Protein AF-A0A3R6XNS8-F1 (afdb_monomer_lite)

Organism: Aphanomyces astaci (NCBI:txid112090)

Sequence (79 aa):
MECATPEIYPKTSVEDEAERRCTKQDDVQAILPAKAAEAKTRGLAPAEAMRLHDLFAKHIDVFREDLGDDPPVEGEPLE

Structure (mmCIF, N/CA/C/O backbone):
data_AF-A0A3R6XNS8-F1
#
_entry.id   AF-A0A3R6XNS8-F1
#
loop_
_atom_site.group_PDB
_atom_site.id
_atom_site.type_symbol
_atom_site.label_atom_id
_atom_site.label_alt_id
_atom_site.label_comp_id
_atom_site.label_asym_id
_atom_site.label_entity_id
_atom_site.label_seq_id
_atom_site.pdbx_PDB_ins_code
_atom_site.Cartn_x
_atom_site.Cartn_y
_atom_site.Cartn_z
_atom_site.occupancy
_atom_site.B_iso_or_equiv
_atom_site.auth_seq_id
_atom_site.auth_comp_id
_atom_site.auth_asym_id
_atom_site.auth_atom_id
_atom_site.pdbx_PDB_model_num
ATOM 1 N N . MET A 1 1 ? 10.517 8.892 -47.665 1.00 60.59 1 MET A N 1
ATOM 2 C CA . MET A 1 1 ? 9.965 8.766 -46.303 1.00 60.59 1 MET A CA 1
ATOM 3 C C . MET A 1 1 ? 11.067 8.120 -45.492 1.00 60.59 1 MET A C 1
ATOM 5 O O . MET A 1 1 ? 11.414 6.988 -45.793 1.00 60.59 1 MET A O 1
ATOM 9 N N . GLU A 1 2 ? 11.725 8.873 -44.617 1.00 58.28 2 GLU A N 1
ATOM 10 C CA . GLU A 1 2 ? 12.810 8.349 -43.781 1.00 58.28 2 GLU A CA 1
ATOM 11 C C . GLU A 1 2 ? 12.194 7.889 -42.461 1.00 58.28 2 GLU A C 1
ATOM 13 O O . GLU A 1 2 ? 11.580 8.679 -41.745 1.00 58.28 2 GLU A O 1
ATOM 18 N N . CYS A 1 3 ? 12.266 6.589 -42.188 1.00 61.72 3 CYS A N 1
ATOM 19 C CA . CYS A 1 3 ? 11.840 6.030 -40.913 1.00 61.72 3 CYS A CA 1
ATOM 20 C C . CYS A 1 3 ? 12.895 6.374 -39.858 1.00 61.72 3 CYS A C 1
ATOM 22 O O . CYS A 1 3 ? 14.078 6.116 -40.068 1.00 61.72 3 CYS A O 1
ATOM 24 N N . ALA A 1 4 ? 12.470 6.951 -38.735 1.00 71.94 4 ALA A N 1
ATOM 25 C CA . ALA A 1 4 ? 13.353 7.209 -37.608 1.00 71.94 4 ALA A CA 1
ATOM 26 C C . ALA A 1 4 ? 13.795 5.878 -36.982 1.00 71.94 4 ALA A C 1
ATOM 28 O O . ALA A 1 4 ? 12.959 5.080 -36.552 1.00 71.94 4 ALA A O 1
ATOM 29 N N . THR A 1 5 ? 15.103 5.637 -36.940 1.00 67.56 5 THR A N 1
ATOM 30 C CA . THR A 1 5 ? 15.693 4.524 -36.194 1.00 67.56 5 THR A CA 1
ATOM 31 C C . THR A 1 5 ? 15.526 4.811 -34.701 1.00 67.56 5 THR A C 1
ATOM 33 O O . THR A 1 5 ? 15.939 5.885 -34.262 1.00 67.56 5 THR A O 1
ATOM 36 N N . PRO A 1 6 ? 14.923 3.912 -33.905 1.00 63.19 6 PRO A N 1
ATOM 37 C CA . PRO A 1 6 ? 14.802 4.135 -32.472 1.00 63.19 6 PRO A CA 1
ATOM 38 C C . PRO A 1 6 ? 16.197 4.144 -31.838 1.00 63.19 6 PRO A C 1
ATOM 40 O O . PRO A 1 6 ? 16.965 3.194 -32.001 1.00 63.19 6 PRO A O 1
ATOM 43 N N . GLU A 1 7 ? 16.526 5.216 -31.117 1.00 59.31 7 GLU A N 1
ATOM 44 C CA . GLU A 1 7 ? 17.702 5.236 -30.252 1.00 59.31 7 GLU A CA 1
ATOM 45 C C . GLU A 1 7 ? 17.458 4.282 -29.081 1.00 59.31 7 GLU A C 1
ATOM 47 O O . GLU A 1 7 ? 16.692 4.562 -28.159 1.00 59.31 7 GLU A O 1
ATOM 52 N N . ILE A 1 8 ? 18.091 3.111 -29.142 1.00 58.56 8 ILE A N 1
ATOM 53 C CA . ILE A 1 8 ? 18.123 2.173 -28.026 1.00 58.56 8 ILE A CA 1
ATOM 54 C C . ILE A 1 8 ? 19.184 2.692 -27.057 1.00 58.56 8 ILE A C 1
ATOM 56 O O . ILE A 1 8 ? 20.382 2.506 -27.273 1.00 58.56 8 ILE A O 1
ATOM 60 N N . TYR A 1 9 ? 18.738 3.366 -25.998 1.00 54.06 9 TYR A N 1
ATOM 61 C CA . TYR A 1 9 ? 19.596 3.690 -24.862 1.00 54.06 9 TYR A CA 1
ATOM 62 C C . TYR A 1 9 ? 20.207 2.400 -24.291 1.00 54.06 9 TYR A C 1
ATOM 64 O O . TYR A 1 9 ? 19.541 1.357 -24.292 1.00 54.06 9 TYR A O 1
ATOM 72 N N . PRO A 1 10 ? 21.469 2.431 -23.823 1.00 55.91 10 PRO A N 1
ATOM 73 C CA . PRO A 1 10 ? 22.098 1.255 -23.242 1.00 55.91 10 PRO A CA 1
ATOM 74 C C . PRO A 1 10 ? 21.233 0.747 -22.089 1.00 55.91 10 PRO A C 1
ATOM 76 O O . PRO A 1 10 ? 20.942 1.491 -21.153 1.00 55.91 10 PRO A O 1
ATOM 79 N N . LYS A 1 11 ? 20.806 -0.516 -22.194 1.00 58.06 11 LYS 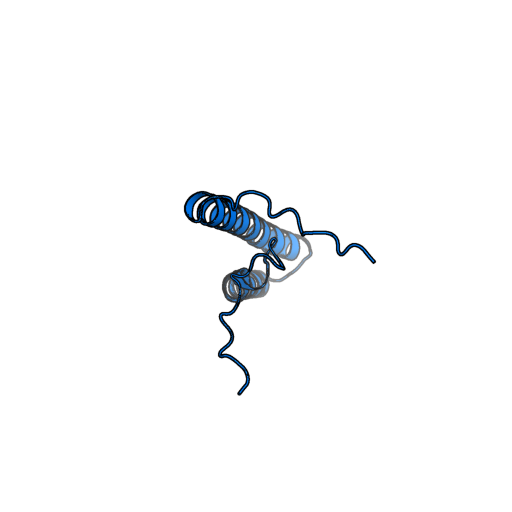A N 1
ATOM 80 C CA . LYS A 1 11 ? 20.086 -1.202 -21.124 1.00 58.06 11 LYS A CA 1
ATOM 81 C C . LYS A 1 11 ? 20.970 -1.152 -19.880 1.00 58.06 11 LYS A C 1
ATOM 83 O O . LYS A 1 11 ? 22.111 -1.617 -19.915 1.00 58.06 11 LYS A O 1
ATOM 88 N N . THR A 1 12 ? 20.448 -0.560 -18.816 1.00 57.06 12 THR A N 1
ATOM 89 C CA . THR A 1 12 ? 20.941 -0.751 -17.451 1.00 57.06 12 THR A CA 1
ATOM 90 C C . THR A 1 12 ? 21.128 -2.251 -17.212 1.00 57.06 12 THR A C 1
ATOM 92 O O . THR A 1 12 ? 20.398 -3.082 -17.770 1.00 57.06 12 THR A O 1
ATOM 95 N N . SER A 1 13 ? 22.188 -2.632 -16.493 1.00 60.66 13 SER A N 1
ATOM 96 C CA . SER A 1 13 ? 22.461 -4.051 -16.266 1.00 60.66 13 SER A CA 1
ATOM 97 C C . SER A 1 13 ? 21.296 -4.681 -15.499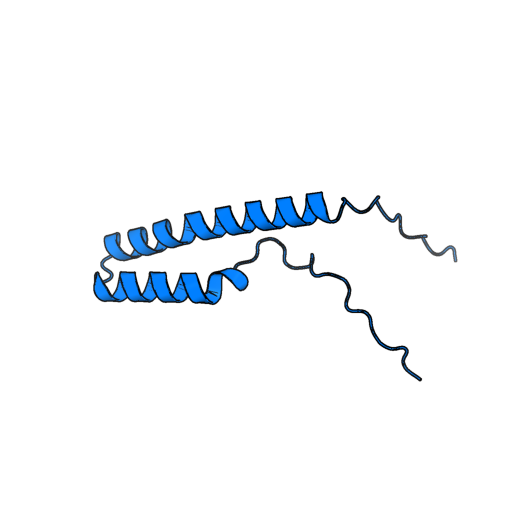 1.00 60.66 13 SER A C 1
ATOM 99 O O . SER A 1 13 ? 20.608 -4.022 -14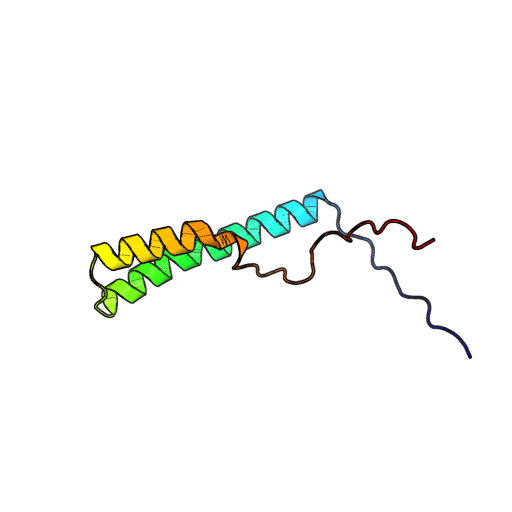.724 1.00 60.66 13 SER A O 1
ATOM 101 N N . VAL A 1 14 ? 21.075 -5.979 -15.705 1.00 61.75 14 VAL A N 1
ATOM 102 C CA . VAL A 1 14 ? 20.005 -6.728 -15.021 1.00 61.75 14 VAL A CA 1
ATOM 103 C C . VAL A 1 14 ? 20.134 -6.627 -13.493 1.00 61.75 14 VAL A C 1
ATOM 105 O O . VAL A 1 14 ? 19.133 -6.642 -12.785 1.00 61.75 14 VAL A O 1
ATOM 108 N N . GLU A 1 15 ? 21.362 -6.491 -12.994 1.00 60.03 15 GLU A N 1
ATOM 109 C CA . GLU A 1 15 ? 21.677 -6.302 -11.575 1.00 60.03 15 GLU A CA 1
ATOM 110 C C . GLU A 1 15 ? 21.244 -4.918 -11.072 1.00 60.03 15 GLU A C 1
ATOM 112 O O . GLU A 1 15 ? 20.584 -4.838 -10.041 1.00 60.03 15 GLU A O 1
ATOM 117 N N . ASP A 1 16 ? 21.526 -3.854 -11.832 1.00 64.69 16 ASP A N 1
ATOM 118 C CA . ASP A 1 16 ? 21.131 -2.476 -11.504 1.00 64.69 16 ASP A CA 1
ATOM 119 C C . ASP A 1 16 ? 19.599 -2.312 -11.548 1.00 64.69 16 ASP A C 1
ATOM 121 O O . ASP A 1 16 ? 19.007 -1.609 -10.735 1.00 64.69 16 ASP A O 1
ATOM 125 N N . GLU A 1 17 ? 18.922 -3.036 -12.445 1.00 62.09 17 GLU A N 1
ATOM 126 C CA . GLU A 1 17 ? 17.457 -3.125 -12.486 1.00 62.09 17 GLU A CA 1
ATOM 127 C C . GLU A 1 17 ? 16.870 -3.926 -11.316 1.00 62.09 17 GLU A C 1
ATOM 129 O O . GLU A 1 17 ? 15.871 -3.517 -10.725 1.00 62.09 17 GLU A O 1
ATOM 134 N N . ALA A 1 18 ? 17.476 -5.055 -10.941 1.00 65.38 18 ALA A N 1
ATOM 135 C CA . ALA A 1 18 ? 17.034 -5.838 -9.788 1.00 65.38 18 ALA A CA 1
ATOM 136 C C . ALA A 1 18 ? 17.202 -5.056 -8.475 1.00 65.38 18 ALA A C 1
ATOM 138 O O . ALA A 1 18 ? 16.297 -5.047 -7.644 1.00 65.38 18 ALA A O 1
ATOM 139 N N . GLU A 1 19 ? 18.318 -4.346 -8.313 1.00 65.31 19 GLU A N 1
ATOM 140 C CA . GLU A 1 19 ? 18.590 -3.494 -7.153 1.00 65.31 19 GLU A CA 1
ATOM 141 C C . GLU A 1 19 ? 17.622 -2.298 -7.086 1.00 65.31 19 GLU A C 1
ATOM 143 O O . GLU A 1 19 ? 17.066 -1.979 -6.028 1.00 65.31 19 GLU A O 1
ATOM 148 N N . ARG A 1 20 ? 17.307 -1.699 -8.240 1.00 64.69 20 ARG A N 1
ATOM 149 C CA . ARG A 1 20 ? 16.289 -0.647 -8.371 1.00 64.69 20 ARG A CA 1
ATOM 150 C C . ARG A 1 20 ? 14.870 -1.158 -8.081 1.00 64.69 20 ARG A C 1
ATOM 152 O O . ARG A 1 20 ? 14.057 -0.424 -7.529 1.00 64.69 20 ARG A O 1
ATOM 159 N N . ARG A 1 21 ? 14.553 -2.411 -8.419 1.00 66.12 21 ARG A N 1
ATOM 160 C CA . ARG A 1 21 ? 13.267 -3.052 -8.080 1.00 66.12 21 ARG A CA 1
ATOM 161 C C . ARG A 1 21 ? 13.161 -3.373 -6.589 1.00 66.12 21 ARG A C 1
ATOM 163 O O . ARG A 1 21 ? 12.107 -3.131 -6.008 1.00 66.12 21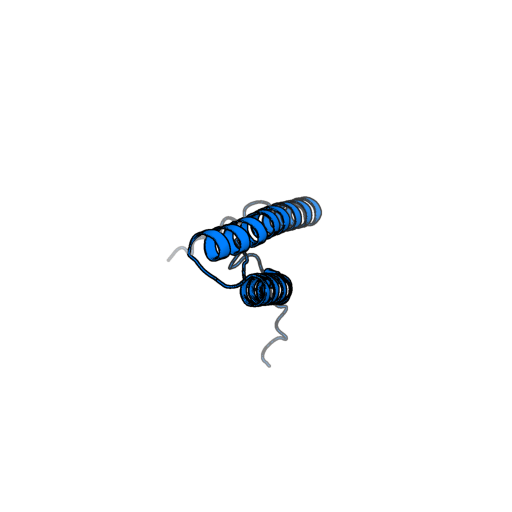 ARG A O 1
ATOM 170 N N . CYS A 1 22 ? 14.236 -3.859 -5.965 1.00 66.62 22 CYS A N 1
ATOM 171 C CA . CYS A 1 22 ? 14.282 -4.107 -4.520 1.00 66.62 22 CYS A CA 1
ATOM 172 C C . CYS A 1 22 ? 14.062 -2.818 -3.718 1.00 66.62 22 CYS A C 1
ATOM 174 O O . CYS A 1 22 ? 13.192 -2.778 -2.856 1.00 66.62 22 CYS A O 1
ATOM 176 N N . THR A 1 23 ? 14.775 -1.742 -4.059 1.00 69.12 23 THR A N 1
ATOM 177 C CA . THR A 1 23 ? 14.640 -0.450 -3.359 1.00 69.12 23 THR A CA 1
ATOM 178 C C . THR A 1 23 ? 13.223 0.130 -3.457 1.00 69.12 23 THR A C 1
ATOM 180 O O . THR A 1 23 ? 12.675 0.574 -2.452 1.00 69.12 23 THR A O 1
ATOM 183 N N . LYS A 1 24 ? 12.569 0.026 -4.622 1.00 69.81 24 LYS A N 1
ATOM 184 C CA . LYS A 1 24 ? 11.158 0.426 -4.794 1.00 69.81 24 LYS A CA 1
ATOM 185 C C . LYS A 1 24 ? 10.178 -0.435 -3.980 1.00 69.81 24 LYS A C 1
ATOM 187 O O . LYS A 1 24 ? 9.183 0.079 -3.475 1.00 69.81 24 LYS A O 1
ATOM 192 N N . GLN A 1 25 ? 10.427 -1.741 -3.840 1.00 74.69 25 GLN A N 1
ATOM 193 C CA . GLN A 1 25 ? 9.595 -2.611 -2.996 1.00 74.69 25 GLN A CA 1
ATOM 194 C C . GLN A 1 25 ? 9.734 -2.275 -1.510 1.00 74.69 25 GLN A C 1
ATOM 196 O O . GLN A 1 25 ? 8.728 -2.272 -0.797 1.00 74.69 25 GLN A O 1
ATOM 201 N N . ASP A 1 26 ? 10.944 -1.948 -1.059 1.00 80.06 26 ASP A N 1
ATOM 202 C CA . ASP A 1 26 ? 11.203 -1.526 0.318 1.00 80.06 26 ASP A CA 1
ATOM 203 C C . ASP A 1 26 ? 10.457 -0.221 0.653 1.00 80.06 26 ASP A C 1
ATOM 205 O O . ASP A 1 26 ? 9.851 -0.105 1.724 1.00 80.06 26 ASP A O 1
ATOM 209 N N . ASP A 1 27 ? 10.409 0.730 -0.288 1.00 81.56 27 ASP A N 1
ATOM 210 C CA . ASP A 1 27 ? 9.666 1.987 -0.134 1.00 81.56 27 ASP A CA 1
ATOM 211 C C . ASP A 1 27 ? 8.157 1.745 0.018 1.00 81.56 27 ASP A C 1
ATOM 213 O O . ASP A 1 27 ? 7.514 2.257 0.944 1.00 81.56 27 ASP A O 1
ATOM 217 N N . VAL A 1 28 ? 7.580 0.895 -0.836 1.00 78.75 28 VAL A N 1
ATOM 218 C CA . VAL A 1 28 ? 6.172 0.489 -0.721 1.00 78.75 28 VAL A CA 1
ATOM 219 C C . VAL A 1 28 ? 5.935 -0.225 0.612 1.00 78.75 28 VAL A C 1
ATOM 221 O O . VAL A 1 28 ? 4.954 0.065 1.305 1.00 78.75 28 VAL A O 1
ATOM 224 N N . GLN A 1 29 ? 6.851 -1.100 1.032 1.00 81.31 29 GLN A N 1
ATOM 225 C CA . GLN A 1 29 ? 6.759 -1.815 2.302 1.00 81.31 29 GLN A CA 1
ATOM 226 C C . GLN A 1 29 ? 6.804 -0.875 3.513 1.00 81.31 29 GLN A C 1
ATOM 228 O O . GLN A 1 29 ? 6.134 -1.148 4.509 1.00 81.31 29 GLN A O 1
ATOM 233 N N . ALA A 1 30 ? 7.504 0.258 3.429 1.00 85.19 30 ALA A N 1
ATOM 234 C CA . ALA A 1 30 ? 7.530 1.274 4.480 1.00 85.19 30 ALA A CA 1
ATOM 235 C C . ALA A 1 30 ? 6.214 2.074 4.587 1.00 85.19 30 ALA A C 1
ATOM 237 O O . ALA A 1 30 ? 5.818 2.493 5.681 1.00 85.19 30 ALA A O 1
ATOM 238 N N . ILE A 1 31 ? 5.494 2.262 3.476 1.00 85.38 31 ILE A N 1
ATOM 239 C CA . ILE A 1 31 ? 4.243 3.039 3.431 1.00 85.38 31 ILE A CA 1
ATOM 240 C C . ILE A 1 31 ? 3.072 2.276 4.070 1.00 85.38 31 ILE A C 1
ATOM 242 O O . ILE A 1 31 ? 2.228 2.876 4.745 1.00 85.38 31 ILE A O 1
ATOM 246 N N . LEU A 1 32 ? 2.999 0.957 3.888 1.00 85.81 32 LEU A N 1
ATOM 247 C CA . LEU A 1 32 ? 1.844 0.154 4.313 1.00 85.81 32 LEU A CA 1
ATOM 248 C C . LEU A 1 32 ? 1.616 0.143 5.844 1.00 85.81 32 LEU A C 1
ATOM 250 O O . LEU A 1 32 ? 0.477 0.374 6.271 1.00 85.81 32 LEU A O 1
ATOM 254 N N . PRO A 1 33 ? 2.646 -0.022 6.703 1.00 85.75 33 PRO A N 1
ATOM 255 C CA . PRO A 1 33 ? 2.510 0.118 8.152 1.00 85.75 33 PRO A CA 1
ATOM 256 C C . PRO A 1 33 ? 2.059 1.520 8.562 1.00 85.75 33 PRO A C 1
ATOM 258 O O . PRO A 1 33 ? 1.214 1.663 9.449 1.00 85.75 33 PRO A O 1
ATOM 261 N N . ALA A 1 34 ? 2.573 2.558 7.892 1.00 90.69 34 ALA A N 1
ATOM 262 C CA . ALA A 1 34 ? 2.182 3.938 8.157 1.00 90.69 34 ALA A CA 1
ATOM 263 C C . ALA A 1 34 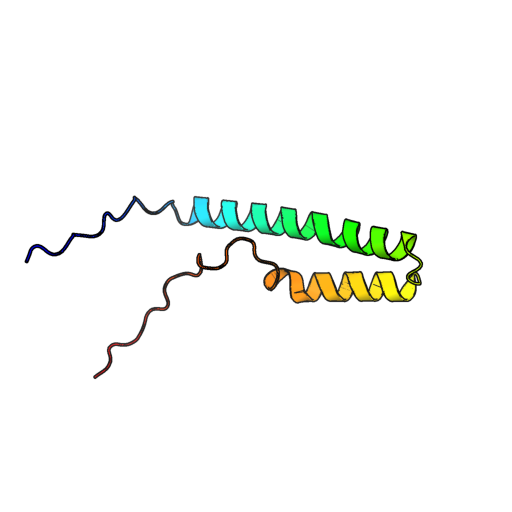? 0.695 4.166 7.841 1.00 90.69 34 ALA A C 1
ATOM 265 O O . ALA A 1 34 ? -0.013 4.798 8.627 1.00 90.69 34 ALA A O 1
ATOM 266 N N . LYS A 1 35 ? 0.183 3.584 6.748 1.00 89.12 35 LYS A N 1
ATOM 267 C CA . LYS A 1 35 ? -1.241 3.651 6.382 1.00 89.12 35 LYS A CA 1
ATOM 268 C C . LYS A 1 35 ? -2.144 2.878 7.338 1.00 89.12 35 LYS A C 1
ATOM 270 O O . LYS A 1 35 ? -3.208 3.379 7.700 1.00 89.12 35 LYS A O 1
ATOM 275 N N . ALA A 1 36 ? -1.720 1.704 7.804 1.00 90.00 36 ALA A N 1
ATOM 276 C CA . ALA A 1 36 ? -2.457 0.958 8.824 1.00 90.00 36 ALA A CA 1
ATOM 277 C C . ALA A 1 36 ? -2.511 1.720 10.165 1.00 90.00 36 ALA A C 1
ATOM 279 O O . ALA A 1 36 ? -3.562 1.779 10.811 1.00 90.00 36 ALA A O 1
ATOM 280 N N . ALA A 1 37 ? -1.406 2.362 10.560 1.00 91.06 37 ALA A N 1
ATOM 281 C CA . ALA A 1 37 ? -1.354 3.220 11.741 1.00 91.06 37 ALA A CA 1
ATOM 282 C C . ALA A 1 37 ? -2.251 4.462 11.592 1.00 91.06 37 ALA A C 1
ATOM 284 O O . ALA A 1 37 ? -3.003 4.784 12.511 1.00 91.06 37 ALA A O 1
ATOM 285 N N . GLU A 1 38 ? -2.232 5.117 10.429 1.00 94.12 38 GLU A N 1
ATOM 286 C CA . GLU A 1 38 ? -3.115 6.242 10.104 1.00 94.12 38 GLU A CA 1
ATOM 287 C C . GLU A 1 38 ? -4.598 5.839 10.169 1.00 94.12 38 GLU A C 1
ATOM 289 O O . GLU A 1 38 ? -5.422 6.552 10.739 1.00 94.12 38 GLU A O 1
ATOM 294 N N . ALA A 1 39 ? -4.966 4.673 9.636 1.00 93.00 39 ALA A N 1
ATOM 295 C CA . ALA A 1 39 ? -6.342 4.191 9.711 1.00 93.00 39 ALA A CA 1
ATOM 296 C C . ALA A 1 39 ? -6.793 3.988 11.168 1.00 93.00 39 ALA A C 1
ATOM 298 O O . ALA A 1 39 ? -7.906 4.366 11.539 1.00 93.00 39 ALA A O 1
ATOM 299 N N . LYS A 1 40 ? -5.904 3.466 12.022 1.00 94.31 40 LYS A N 1
ATOM 300 C CA . LYS A 1 40 ? -6.160 3.311 13.459 1.00 94.31 40 LYS A CA 1
ATOM 301 C C . LYS A 1 40 ? -6.382 4.658 14.156 1.00 94.31 40 LYS A C 1
ATOM 303 O O . LYS A 1 40 ? -7.308 4.771 14.956 1.00 94.31 40 LYS A O 1
ATOM 308 N N . THR A 1 41 ? -5.588 5.690 13.853 1.00 95.25 41 THR A N 1
ATOM 309 C CA . THR A 1 41 ? -5.798 7.035 14.435 1.00 95.25 41 THR A CA 1
ATOM 310 C C . THR A 1 41 ? -7.084 7.692 13.937 1.00 95.25 41 THR A C 1
ATOM 312 O O . THR A 1 41 ? -7.683 8.485 14.659 1.00 95.25 41 THR A O 1
ATOM 315 N N . ARG A 1 42 ? -7.557 7.312 12.745 1.00 96.00 42 ARG A N 1
ATOM 316 C CA . ARG A 1 42 ? -8.853 7.722 12.182 1.00 96.00 42 ARG A CA 1
ATOM 317 C C . ARG A 1 42 ? -10.049 6.905 12.698 1.00 96.00 42 ARG A C 1
ATOM 319 O O . ARG A 1 42 ? -11.165 7.127 12.237 1.00 96.00 42 ARG A O 1
ATOM 326 N N . GLY A 1 43 ? -9.842 6.007 13.664 1.00 95.88 43 GLY A N 1
ATOM 327 C CA . GLY A 1 43 ? -10.914 5.285 14.357 1.00 95.88 43 GLY A CA 1
ATOM 328 C C . GLY A 1 43 ? -11.152 3.850 13.886 1.00 95.88 43 GLY A C 1
ATOM 329 O O . GLY A 1 43 ? -12.112 3.231 14.338 1.00 95.88 43 GLY A O 1
ATOM 330 N N . LEU A 1 44 ? -10.294 3.300 13.019 1.00 96.12 44 LEU A N 1
ATOM 331 C CA . LEU A 1 44 ? -10.363 1.887 12.643 1.00 96.12 44 LEU A CA 1
ATOM 332 C C . LEU A 1 44 ? -10.057 0.994 13.857 1.00 96.12 44 LEU A C 1
ATOM 334 O O . LEU A 1 44 ? -9.094 1.241 14.594 1.00 96.12 44 LEU A O 1
ATOM 338 N N . ALA A 1 45 ? -10.843 -0.066 14.061 1.00 96.69 45 ALA A N 1
ATOM 339 C CA . ALA A 1 45 ? -10.636 -0.955 15.197 1.00 96.69 45 ALA A CA 1
ATOM 340 C C . ALA A 1 45 ? -9.281 -1.689 15.087 1.00 96.69 45 ALA A C 1
ATOM 342 O O . ALA A 1 45 ? -8.845 -2.019 13.982 1.00 96.69 45 ALA A O 1
ATOM 343 N N . PRO A 1 46 ? -8.610 -2.037 16.203 1.00 92.06 46 PRO A N 1
ATOM 344 C CA . PRO A 1 46 ? -7.308 -2.711 16.154 1.00 92.06 46 PRO A CA 1
ATOM 345 C C . PRO A 1 46 ? -7.307 -4.017 15.344 1.00 92.06 46 PRO A C 1
ATOM 347 O O . PRO A 1 46 ? -6.372 -4.275 14.590 1.00 92.06 46 PRO A O 1
ATOM 350 N N . ALA A 1 47 ? -8.374 -4.814 15.458 1.00 94.50 47 ALA A N 1
ATOM 351 C CA . ALA A 1 47 ? -8.525 -6.057 14.703 1.00 94.50 47 ALA A CA 1
ATOM 352 C C . ALA A 1 47 ? -8.685 -5.810 13.193 1.00 94.50 47 ALA A C 1
ATOM 354 O O . ALA A 1 47 ? -8.213 -6.600 12.380 1.00 94.50 47 ALA A O 1
ATOM 355 N N . GLU A 1 48 ? -9.329 -4.710 12.811 1.00 94.06 48 GLU A N 1
ATOM 356 C CA . GLU A 1 48 ? -9.499 -4.311 11.414 1.00 94.06 48 GLU A CA 1
ATOM 357 C C . GLU A 1 48 ? -8.205 -3.720 10.847 1.00 94.06 48 GLU A C 1
ATOM 359 O O . GLU A 1 48 ? -7.845 -4.031 9.718 1.00 94.06 48 GLU A O 1
ATOM 364 N N . ALA A 1 49 ? -7.454 -2.952 11.640 1.00 91.31 49 ALA A N 1
ATOM 365 C CA . ALA A 1 49 ? -6.136 -2.446 11.257 1.00 91.31 49 ALA A CA 1
ATOM 366 C C . ALA A 1 49 ? -5.126 -3.583 11.015 1.00 91.31 49 ALA A C 1
ATOM 368 O O . ALA A 1 49 ? -4.349 -3.520 10.066 1.00 91.31 49 ALA A O 1
ATOM 369 N N . MET A 1 50 ? -5.175 -4.652 11.819 1.00 90.12 50 MET A N 1
ATOM 370 C CA . MET A 1 50 ? -4.399 -5.872 11.559 1.00 90.12 50 MET A CA 1
ATOM 371 C C . MET A 1 50 ? -4.812 -6.545 10.247 1.00 90.12 50 MET A C 1
ATOM 373 O O . MET A 1 50 ? -3.956 -6.873 9.435 1.00 90.12 50 MET A O 1
ATOM 377 N N . ARG A 1 51 ? -6.119 -6.690 9.993 1.00 92.56 51 ARG A N 1
ATOM 378 C CA . ARG A 1 51 ? -6.611 -7.250 8.722 1.00 92.56 51 ARG A CA 1
ATOM 379 C C . ARG A 1 51 ? -6.199 -6.404 7.519 1.00 92.56 51 ARG A C 1
ATOM 381 O O . ARG A 1 51 ? -5.905 -6.959 6.468 1.00 92.56 51 ARG A O 1
ATOM 388 N N . LEU A 1 52 ? -6.178 -5.081 7.672 1.00 89.62 52 LEU A N 1
ATOM 389 C CA . LEU A 1 52 ? -5.721 -4.149 6.646 1.00 89.62 52 LEU A CA 1
ATOM 390 C C . LEU A 1 52 ? -4.223 -4.323 6.365 1.00 89.62 52 LEU A C 1
ATOM 392 O O . LEU A 1 52 ? -3.825 -4.383 5.207 1.00 89.62 52 LEU A O 1
ATOM 396 N N . HIS A 1 53 ? -3.407 -4.471 7.409 1.00 87.19 53 HIS A N 1
ATOM 397 C CA . HIS A 1 53 ? -1.985 -4.777 7.269 1.00 87.19 53 HIS A CA 1
ATOM 398 C C . HIS A 1 53 ? -1.755 -6.119 6.553 1.00 87.19 53 HIS A C 1
ATOM 400 O O . HIS A 1 53 ? -0.981 -6.183 5.602 1.00 87.19 53 HIS A O 1
ATOM 406 N N . ASP A 1 54 ? -2.472 -7.175 6.947 1.00 89.38 54 ASP A N 1
ATOM 407 C CA . ASP A 1 54 ? -2.382 -8.491 6.299 1.00 89.38 54 ASP A CA 1
ATOM 408 C C . ASP A 1 54 ? -2.835 -8.446 4.835 1.00 89.38 54 ASP A C 1
ATOM 410 O O . ASP A 1 54 ? -2.288 -9.149 3.984 1.00 89.38 54 ASP A O 1
ATOM 414 N N . LEU A 1 55 ? -3.846 -7.627 4.528 1.00 88.12 55 LEU A N 1
ATOM 415 C CA . LEU A 1 55 ? -4.310 -7.411 3.162 1.00 88.12 55 LEU A CA 1
ATOM 416 C C . LEU A 1 55 ? -3.227 -6.737 2.320 1.00 88.12 55 LEU A C 1
ATOM 418 O O . LEU A 1 55 ? -2.966 -7.186 1.207 1.00 88.12 55 LEU A O 1
ATOM 422 N N . PHE A 1 56 ? -2.586 -5.700 2.853 1.00 84.62 56 PHE A N 1
ATOM 423 C CA . PHE A 1 56 ? -1.504 -5.003 2.172 1.00 84.62 56 PHE A CA 1
ATOM 424 C C . PHE A 1 56 ? -0.281 -5.892 1.952 1.00 84.62 56 PHE A C 1
ATOM 426 O O . PHE A 1 56 ? 0.245 -5.920 0.847 1.00 84.62 56 PHE A O 1
ATOM 433 N N . ALA A 1 57 ? 0.116 -6.684 2.949 1.00 82.56 57 ALA A N 1
ATOM 434 C CA . ALA A 1 57 ? 1.233 -7.618 2.818 1.00 82.56 57 ALA A CA 1
ATOM 435 C C . ALA A 1 57 ? 1.007 -8.671 1.715 1.00 82.56 57 ALA A C 1
ATOM 437 O O . ALA A 1 57 ? 1.960 -9.108 1.079 1.00 82.56 57 ALA A O 1
ATOM 438 N N . LYS A 1 58 ? -0.250 -9.064 1.466 1.00 85.19 58 LYS A N 1
ATOM 439 C CA . LYS A 1 58 ? -0.615 -10.025 0.408 1.00 85.19 58 LYS A CA 1
ATOM 440 C C . LYS A 1 58 ? -0.634 -9.443 -1.002 1.00 85.19 58 LYS A C 1
ATOM 442 O O . LYS A 1 58 ? -0.577 -10.226 -1.937 1.00 85.19 58 LYS A O 1
ATOM 447 N N . HIS A 1 59 ? -0.787 -8.128 -1.135 1.00 78.88 59 HIS A N 1
ATOM 448 C CA . HIS A 1 59 ? -0.955 -7.449 -2.427 1.00 78.88 59 HIS A CA 1
ATOM 449 C C . HIS A 1 59 ? 0.136 -6.403 -2.664 1.00 78.88 59 HIS A C 1
ATOM 451 O O . HIS A 1 59 ? -0.049 -5.477 -3.449 1.00 78.88 59 HIS A O 1
ATOM 457 N N . ILE A 1 60 ? 1.252 -6.492 -1.941 1.00 74.88 60 ILE A N 1
ATOM 458 C CA . ILE A 1 60 ? 2.353 -5.535 -2.066 1.00 74.88 60 ILE A CA 1
ATOM 459 C C . ILE A 1 60 ? 2.961 -5.563 -3.475 1.00 74.88 60 ILE A C 1
ATOM 461 O O . ILE A 1 60 ? 3.381 -4.536 -3.987 1.00 74.88 60 ILE A O 1
ATOM 465 N N . ASP A 1 61 ? 2.900 -6.720 -4.130 1.00 70.19 61 ASP A N 1
ATOM 466 C CA . ASP A 1 61 ? 3.250 -6.953 -5.530 1.00 70.19 61 ASP A CA 1
ATOM 467 C C . ASP A 1 61 ? 2.338 -6.222 -6.530 1.00 70.19 61 ASP A C 1
ATOM 469 O O . ASP A 1 61 ? 2.749 -5.974 -7.662 1.00 70.19 61 ASP A O 1
ATOM 473 N N . VAL A 1 62 ? 1.123 -5.841 -6.124 1.00 70.50 62 VAL A N 1
ATOM 474 C CA . VAL A 1 62 ? 0.197 -5.025 -6.930 1.00 70.50 62 VAL A CA 1
ATOM 475 C C . VAL A 1 62 ? 0.571 -3.542 -6.872 1.00 70.50 62 VAL A C 1
ATOM 477 O O . VAL A 1 62 ? 0.344 -2.801 -7.829 1.00 70.50 62 VAL A O 1
ATOM 480 N N . PHE A 1 63 ? 1.157 -3.091 -5.761 1.00 69.62 63 PHE A N 1
ATOM 481 C CA . PHE A 1 63 ? 1.608 -1.714 -5.583 1.00 69.62 63 PHE A CA 1
ATOM 482 C C . PHE A 1 63 ? 3.040 -1.577 -6.095 1.00 69.62 63 PHE A C 1
ATOM 484 O O . PHE A 1 63 ? 4.002 -1.593 -5.337 1.00 69.62 63 PHE A O 1
ATOM 491 N N . ARG A 1 64 ? 3.166 -1.467 -7.415 1.00 68.88 64 ARG A N 1
ATOM 492 C CA . ARG A 1 64 ? 4.439 -1.287 -8.112 1.00 68.88 64 ARG A CA 1
ATOM 493 C C . ARG A 1 64 ? 4.589 0.148 -8.591 1.00 68.88 64 ARG A C 1
ATOM 495 O O . ARG A 1 64 ? 3.688 0.692 -9.225 1.00 68.88 64 ARG A O 1
ATOM 502 N N . GLU A 1 65 ? 5.740 0.749 -8.311 1.00 66.44 65 GLU A N 1
ATOM 503 C CA . GLU A 1 65 ? 6.110 2.044 -8.896 1.00 66.44 65 GLU A CA 1
ATOM 504 C C . GLU A 1 65 ? 6.594 1.911 -10.351 1.00 66.44 65 GLU A C 1
ATOM 506 O O . GLU A 1 65 ? 6.695 2.905 -11.063 1.00 66.44 65 GLU A O 1
ATOM 511 N N . ASP A 1 66 ? 6.887 0.691 -10.808 1.00 65.56 66 ASP A N 1
ATOM 512 C CA . ASP A 1 66 ? 7.539 0.371 -12.082 1.00 65.56 66 ASP A CA 1
ATOM 513 C C . ASP A 1 66 ? 6.576 -0.208 -13.139 1.00 65.56 66 ASP A C 1
ATOM 515 O O . ASP A 1 66 ? 6.941 -1.084 -13.922 1.00 65.56 66 ASP A O 1
ATOM 519 N N . LEU A 1 67 ? 5.329 0.280 -13.183 1.00 62.88 67 LEU A N 1
ATOM 520 C CA . LEU A 1 67 ? 4.376 -0.058 -14.252 1.00 62.88 67 LEU A CA 1
ATOM 521 C C . LEU A 1 67 ? 5.014 0.166 -15.638 1.00 62.88 67 LEU A C 1
ATOM 523 O O . LEU A 1 67 ? 5.230 1.307 -16.045 1.00 62.88 67 LEU A O 1
ATOM 527 N N . GLY A 1 68 ? 5.272 -0.924 -16.369 1.00 63.50 68 GLY A N 1
ATOM 528 C CA . GLY A 1 68 ? 5.879 -0.897 -17.706 1.00 63.50 68 GLY A CA 1
ATOM 529 C C . GLY A 1 68 ? 7.346 -1.339 -17.787 1.00 63.50 68 GLY A C 1
ATOM 530 O O . GLY A 1 68 ? 7.831 -1.507 -18.901 1.00 63.50 68 GLY A O 1
ATOM 531 N N . ASP A 1 69 ? 8.018 -1.603 -16.660 1.00 65.75 69 ASP A N 1
ATOM 532 C CA . ASP A 1 69 ? 9.372 -2.199 -16.616 1.00 65.75 69 ASP A CA 1
ATOM 533 C C . ASP A 1 69 ? 9.343 -3.739 -16.588 1.00 65.75 69 ASP A C 1
ATOM 535 O O . ASP A 1 69 ? 10.336 -4.397 -16.255 1.00 65.75 69 ASP A O 1
ATOM 539 N N . ASP A 1 70 ? 8.204 -4.352 -16.917 1.00 71.19 70 ASP A N 1
ATOM 540 C CA . ASP A 1 70 ? 8.134 -5.801 -17.050 1.00 71.19 70 ASP A CA 1
ATOM 541 C C . ASP A 1 70 ? 9.057 -6.269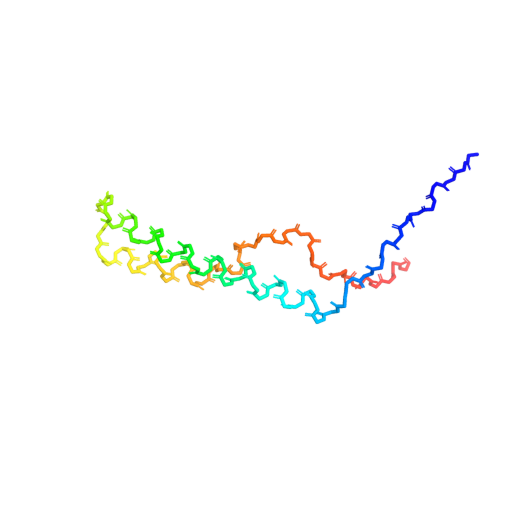 -18.186 1.00 71.19 70 ASP A C 1
ATOM 543 O O . ASP A 1 70 ? 9.144 -5.622 -19.236 1.00 71.19 70 ASP A O 1
ATOM 547 N N . PRO A 1 71 ? 9.779 -7.387 -17.993 1.00 66.38 71 PRO A N 1
ATOM 548 C CA . PRO A 1 71 ? 10.619 -7.923 -19.047 1.00 66.38 71 PRO A CA 1
ATOM 549 C C . PRO A 1 71 ? 9.767 -8.187 -20.299 1.00 66.38 71 PRO A C 1
ATOM 551 O O . PRO A 1 71 ? 8.627 -8.646 -20.170 1.00 66.38 71 PRO A O 1
ATOM 554 N N . PRO A 1 72 ? 10.302 -7.919 -21.506 1.00 72.75 72 PRO A N 1
ATOM 555 C CA . PRO A 1 72 ? 9.601 -8.224 -22.742 1.00 72.75 72 PRO A CA 1
ATOM 556 C C . PRO A 1 72 ? 9.143 -9.681 -22.731 1.00 72.75 72 PRO A C 1
ATOM 558 O O . PRO A 1 72 ? 9.936 -10.583 -22.460 1.00 72.75 72 PRO A O 1
ATOM 561 N N . VAL A 1 73 ? 7.865 -9.908 -23.020 1.00 73.69 73 VAL A N 1
ATOM 562 C CA . VAL A 1 73 ? 7.361 -11.265 -23.223 1.00 73.69 73 VAL A CA 1
ATOM 563 C C . VAL A 1 73 ? 7.896 -11.742 -24.569 1.00 73.69 73 VAL A C 1
ATOM 565 O O . VAL A 1 73 ? 7.582 -11.156 -25.605 1.00 73.69 73 VAL A O 1
ATOM 568 N N . GLU A 1 74 ? 8.720 -12.787 -24.550 1.00 77.44 74 GLU A N 1
ATOM 569 C CA . GLU A 1 74 ? 9.131 -13.510 -25.755 1.00 77.44 74 GLU A CA 1
ATOM 570 C C . GLU A 1 74 ? 7.866 -14.116 -26.384 1.00 77.44 74 GLU A C 1
ATOM 572 O O . GLU A 1 74 ? 7.274 -15.054 -25.848 1.00 77.44 74 GLU A O 1
ATOM 577 N N . GLY A 1 75 ? 7.391 -13.523 -27.478 1.00 77.12 75 GLY A N 1
ATOM 578 C CA . GLY A 1 75 ? 6.282 -14.068 -28.253 1.00 77.12 75 GLY A CA 1
ATOM 579 C C . GLY A 1 75 ? 6.788 -15.139 -29.211 1.00 77.12 75 GLY A C 1
ATOM 580 O O . GLY A 1 75 ? 7.774 -14.913 -29.916 1.00 77.12 75 GLY A O 1
ATOM 581 N N . GLU A 1 76 ? 6.104 -16.282 -29.275 1.00 74.25 76 GLU A N 1
ATOM 582 C CA . GLU A 1 76 ? 6.327 -17.221 -30.374 1.00 74.25 76 GLU A CA 1
ATOM 583 C C . GLU A 1 76 ? 5.939 -16.548 -31.706 1.00 74.25 76 GLU A C 1
ATOM 585 O O . GLU A 1 76 ? 4.958 -15.792 -31.747 1.00 74.25 76 GLU A O 1
ATOM 590 N N . PRO A 1 77 ? 6.700 -16.766 -32.794 1.00 73.75 77 PRO A N 1
ATOM 591 C CA . PRO A 1 77 ? 6.363 -16.215 -34.099 1.00 73.75 77 PRO A CA 1
ATOM 592 C C . PRO A 1 77 ? 4.959 -16.655 -34.519 1.00 73.75 77 PRO A C 1
ATOM 594 O O . PRO A 1 77 ? 4.633 -17.838 -34.457 1.00 73.75 77 PRO A O 1
ATOM 597 N N . LEU A 1 78 ? 4.137 -15.704 -34.960 1.00 73.19 78 LEU A N 1
ATOM 598 C CA . LEU A 1 78 ? 2.863 -16.026 -35.598 1.00 73.19 78 LEU A CA 1
ATOM 599 C C . LEU A 1 78 ? 3.163 -16.675 -36.957 1.00 73.19 78 LEU A C 1
ATOM 601 O O . LEU A 1 78 ? 3.755 -16.019 -37.817 1.00 73.19 78 LEU A O 1
ATOM 605 N N . GLU A 1 79 ? 2.800 -17.952 -37.103 1.00 71.56 79 GLU A N 1
ATOM 606 C CA . GLU A 1 79 ? 2.864 -18.701 -38.371 1.00 71.56 79 GLU A CA 1
ATOM 607 C C . GLU A 1 79 ? 1.934 -18.130 -39.452 1.00 71.56 79 GLU A C 1
ATOM 609 O O . GLU A 1 79 ? 0.805 -17.691 -39.118 1.00 71.56 79 GLU A O 1
#

Secondary structure (DSSP, 8-state):
--PPPP--PPPPPHHHHHHHHHHHHHHHHHHHHHHHHHHHHTT--HHHHHHHHHHHHHSTTTS-S-TT-SPPP-PPP--

Foldseek 3Di:
DDDDDDPDDPDDDPVNVVVVQVVQLVVLVVVQLVVLVVVVVVPDDPVVSVVSSVVCVVCSVVPGPPVPPPDDDPDDDDD

Radius of gyration: 19.94 Å; chains: 1; bounding box: 33×28×62 Å

pLDDT: mean 76.11, std 12.55, range [54.06, 96.69]